Protein AF-A0A954TID7-F1 (afdb_monomer_lite)

pLDDT: mean 85.44, std 15.0, range [45.25, 97.62]

Foldseek 3Di:
DCVVCVPPPDDCCVVCVVVVVVVVVVVVVVCVVVVPDDDDDDPPDDPPDDPPVPVVVVVVVVD

Sequence (63 aa):
NLAHDLSESKDLAVTETAKLTELRRELDAWRKQVGAEMMHLNPDYDPSVKPDTKKKLKKRIEE

Radius of gyration: 19.26 Å; chains: 1; bounding box: 32×38×46 Å

Secondary structure (DSSP, 8-state):
-TTT-TT--S--TTT-HHHHHHHHHHHHHHHHHTTPPPPPP-TT--TT----HHHHHHHHH--

Structure (mmCIF, N/CA/C/O backbone):
data_AF-A0A954TID7-F1
#
_entry.id   AF-A0A954TID7-F1
#
loop_
_atom_site.group_PDB
_atom_site.id
_atom_site.type_symbol
_atom_site.label_atom_id
_atom_site.label_alt_id
_atom_site.label_comp_id
_atom_site.label_asym_id
_atom_site.label_entity_id
_atom_site.label_seq_id
_atom_site.pdbx_PDB_ins_code
_atom_site.Cartn_x
_atom_site.Cartn_y
_atom_site.Cartn_z
_atom_site.occupancy
_atom_site.B_iso_or_equiv
_atom_site.auth_seq_id
_atom_site.auth_comp_id
_atom_site.auth_asym_id
_atom_site.auth_atom_id
_atom_site.pdbx_PDB_model_num
ATOM 1 N N . ASN A 1 1 ? -7.093 8.530 5.856 1.00 82.12 1 ASN A N 1
ATOM 2 C CA . ASN A 1 1 ? -8.205 8.853 6.776 1.00 82.12 1 ASN A CA 1
ATOM 3 C C . ASN A 1 1 ? -9.308 9.536 5.976 1.00 82.12 1 ASN A C 1
ATOM 5 O O . ASN A 1 1 ? -9.331 10.754 5.902 1.00 82.12 1 ASN A O 1
ATOM 9 N N . LEU A 1 2 ? -10.190 8.766 5.334 1.00 89.94 2 LEU A N 1
ATOM 10 C CA . LEU A 1 2 ? -11.161 9.333 4.386 1.00 89.94 2 LEU A CA 1
ATOM 11 C C . LEU A 1 2 ? -12.289 10.114 5.069 1.00 89.94 2 LEU A C 1
ATOM 13 O O . LEU A 1 2 ? -12.842 11.022 4.471 1.00 89.94 2 LEU A O 1
ATOM 17 N N . ALA A 1 3 ? -12.603 9.812 6.332 1.00 93.38 3 ALA A N 1
ATOM 18 C CA . ALA A 1 3 ? -13.616 10.557 7.079 1.00 93.38 3 ALA A CA 1
ATOM 19 C C . ALA A 1 3 ? -13.223 12.031 7.295 1.00 93.38 3 ALA A C 1
ATOM 21 O O . ALA A 1 3 ? -14.095 12.891 7.385 1.00 93.38 3 ALA A O 1
ATOM 22 N N . HIS A 1 4 ? -11.919 12.315 7.373 1.00 91.44 4 HIS A N 1
ATOM 23 C CA . HIS A 1 4 ? -11.390 13.652 7.652 1.00 91.44 4 HIS A CA 1
ATOM 24 C C . HIS A 1 4 ?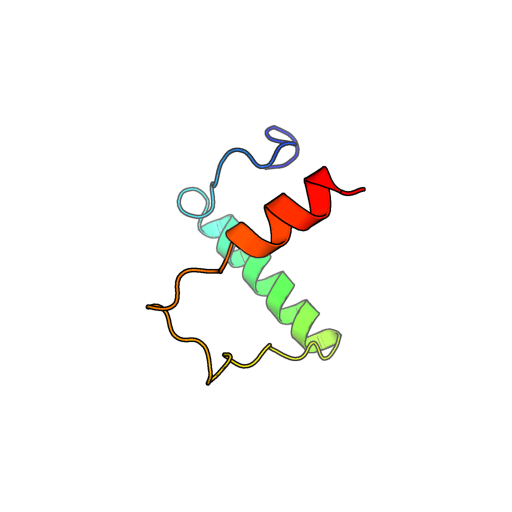 -10.610 14.271 6.481 1.00 91.44 4 HIS A C 1
ATOM 26 O O . HIS A 1 4 ? -10.467 15.488 6.431 1.00 91.44 4 HIS A O 1
ATOM 32 N N . ASP A 1 5 ? -10.118 13.461 5.543 1.00 93.69 5 ASP A N 1
ATOM 33 C CA . ASP A 1 5 ? -9.370 13.887 4.357 1.00 93.69 5 ASP A CA 1
ATOM 34 C C . ASP A 1 5 ? -9.853 13.099 3.135 1.00 93.69 5 ASP A C 1
ATOM 36 O O . ASP A 1 5 ? -9.237 12.126 2.698 1.00 93.69 5 ASP A O 1
ATOM 40 N N . LEU A 1 6 ? -11.004 13.516 2.602 1.00 94.50 6 LEU A N 1
ATOM 41 C CA . LEU A 1 6 ? -11.598 12.937 1.393 1.00 94.50 6 LEU A CA 1
ATOM 42 C C . LEU A 1 6 ? -10.757 13.187 0.134 1.00 94.50 6 LEU A C 1
ATOM 44 O O . LEU A 1 6 ? -10.892 12.458 -0.841 1.00 94.50 6 LEU A O 1
ATOM 48 N N . SER A 1 7 ? -9.916 14.224 0.140 1.00 96.00 7 SER A N 1
ATOM 49 C CA . SER A 1 7 ? -9.043 14.582 -0.983 1.00 96.00 7 SER A CA 1
ATOM 50 C C . SER A 1 7 ? -7.719 13.820 -1.011 1.00 96.00 7 SER A C 1
ATOM 52 O O . SER A 1 7 ? -6.930 14.058 -1.922 1.00 96.00 7 SER A O 1
ATOM 54 N N . GLU A 1 8 ? -7.454 12.962 -0.018 1.00 95.06 8 GLU A N 1
ATOM 55 C CA . GLU A 1 8 ? -6.172 12.256 0.145 1.00 95.06 8 GLU A CA 1
ATOM 56 C C . GLU A 1 8 ? -4.965 13.2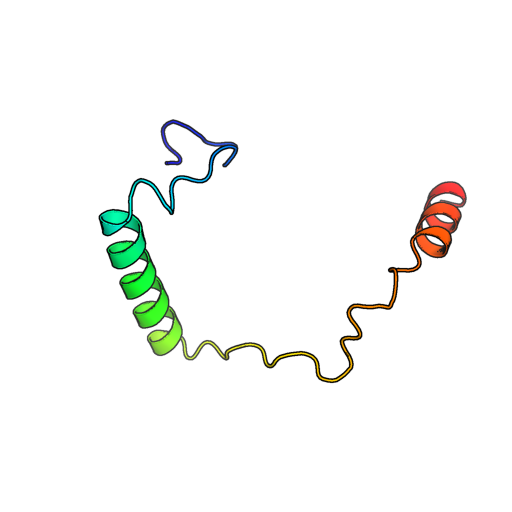12 0.096 1.00 95.06 8 GLU A C 1
ATOM 58 O O . GLU A 1 8 ? -3.903 12.911 -0.448 1.00 95.06 8 GLU A O 1
ATOM 63 N N . SER A 1 9 ? -5.140 14.411 0.651 1.00 94.56 9 SER A N 1
ATOM 64 C CA . SER A 1 9 ? -4.147 15.484 0.601 1.00 94.56 9 SER A CA 1
ATOM 65 C C . SER A 1 9 ? -2.938 15.217 1.496 1.00 94.56 9 SER A C 1
ATOM 67 O O . SER A 1 9 ? -1.865 15.787 1.273 1.00 94.56 9 SER A O 1
ATOM 69 N N . LYS A 1 10 ? -3.100 14.368 2.517 1.00 94.12 10 LYS A N 1
ATOM 70 C CA . LYS A 1 10 ? -2.076 14.110 3.524 1.00 94.12 10 LYS A CA 1
ATOM 71 C C . LYS A 1 10 ? -1.725 12.633 3.624 1.00 94.12 10 LYS A C 1
ATOM 73 O O . LYS A 1 10 ? -2.546 11.796 3.998 1.00 94.12 10 LYS A O 1
ATOM 78 N N . ASP A 1 11 ? -0.443 12.346 3.426 1.00 93.06 11 ASP A N 1
ATOM 79 C CA . ASP A 1 11 ? 0.123 11.041 3.743 1.00 93.06 11 ASP A CA 1
ATOM 80 C C . ASP A 1 11 ? 0.315 10.884 5.265 1.00 93.06 11 ASP A C 1
ATOM 82 O O . ASP A 1 11 ? 0.960 11.704 5.925 1.00 93.06 11 ASP A O 1
ATOM 86 N N . LEU A 1 12 ? -0.272 9.822 5.820 1.00 94.00 12 LEU A N 1
ATOM 87 C CA . LEU A 1 12 ? -0.180 9.430 7.230 1.00 94.00 12 LEU A CA 1
ATOM 88 C C . LEU A 1 12 ? 0.534 8.081 7.414 1.00 94.00 12 LEU A C 1
ATOM 90 O O . LEU A 1 12 ? 0.607 7.582 8.537 1.00 94.00 12 LEU A O 1
ATOM 94 N N . ALA A 1 13 ? 1.076 7.485 6.348 1.00 93.00 13 ALA A N 1
ATOM 95 C CA . ALA A 1 13 ? 1.710 6.167 6.375 1.00 93.00 13 ALA A CA 1
ATOM 96 C C . ALA A 1 13 ? 2.850 6.076 7.401 1.00 93.00 13 ALA A C 1
ATOM 98 O O . ALA A 1 13 ? 3.007 5.060 8.078 1.00 93.00 13 ALA A O 1
ATOM 99 N N . VAL A 1 14 ? 3.622 7.155 7.540 1.00 92.38 14 VAL A N 1
ATOM 100 C CA . VAL A 1 14 ? 4.754 7.238 8.475 1.00 92.38 14 VAL A CA 1
ATOM 101 C C . VAL A 1 14 ? 4.284 7.464 9.916 1.00 92.38 14 VAL A C 1
ATOM 103 O O . VAL A 1 14 ? 4.941 7.0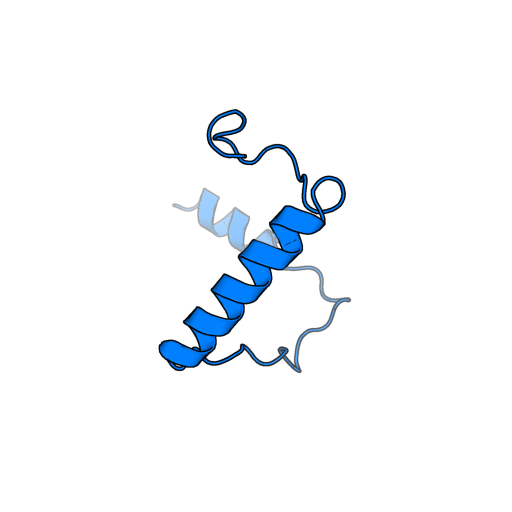23 10.854 1.00 92.38 14 VAL A O 1
ATOM 106 N N . THR A 1 15 ? 3.144 8.132 10.112 1.00 94.19 15 THR A N 1
ATOM 107 C CA . THR A 1 15 ? 2.612 8.453 11.445 1.00 94.19 15 THR A CA 1
ATOM 108 C C . THR A 1 15 ? 1.746 7.335 12.025 1.00 94.19 15 THR A C 1
ATOM 110 O O . THR A 1 15 ? 1.775 7.107 13.229 1.00 94.19 15 THR A O 1
ATOM 113 N N . GLU A 1 16 ? 0.998 6.611 11.189 1.00 94.38 16 GLU A N 1
ATOM 114 C CA . GLU A 1 16 ? 0.069 5.547 11.596 1.00 94.38 16 GLU A CA 1
ATOM 115 C C . GLU A 1 16 ? 0.584 4.154 11.186 1.00 94.38 16 GLU A C 1
ATOM 117 O O . GLU A 1 16 ? -0.084 3.381 10.496 1.00 94.38 16 GLU A O 1
ATOM 122 N N . THR A 1 17 ? 1.794 3.802 11.627 1.00 94.81 17 THR A N 1
ATOM 123 C CA . THR A 1 17 ? 2.498 2.569 11.216 1.00 94.81 17 THR A CA 1
ATOM 124 C C . THR A 1 17 ? 1.752 1.272 11.555 1.00 94.81 17 THR A C 1
ATOM 126 O O . THR A 1 17 ? 1.824 0.294 10.804 1.00 94.81 17 THR A O 1
ATOM 129 N N . ALA A 1 18 ? 0.992 1.251 12.653 1.00 95.75 18 ALA A N 1
ATOM 130 C CA . ALA A 1 18 ? 0.160 0.106 13.023 1.00 95.75 18 ALA A CA 1
ATOM 131 C C . ALA A 1 18 ? -0.973 -0.120 12.005 1.00 95.75 18 ALA A C 1
ATOM 133 O O . ALA A 1 18 ? -1.148 -1.238 11.515 1.00 95.75 18 ALA A O 1
ATOM 134 N N . LYS A 1 19 ? -1.683 0.953 11.626 1.00 94.25 19 LYS A N 1
ATOM 135 C CA . LYS A 1 19 ? -2.767 0.908 10.634 1.00 94.25 19 LYS A CA 1
ATOM 136 C C . LYS A 1 19 ? -2.234 0.553 9.247 1.00 94.25 19 LYS A C 1
ATOM 138 O O . LYS A 1 19 ? -2.835 -0.257 8.547 1.00 94.25 19 LYS A O 1
ATOM 143 N N . LEU A 1 20 ? -1.071 1.098 8.882 1.00 96.12 20 LEU A N 1
ATOM 144 C CA . LEU A 1 20 ? -0.353 0.732 7.660 1.00 96.12 20 LEU A CA 1
ATOM 145 C C . LEU A 1 20 ? -0.104 -0.781 7.598 1.00 96.12 20 LEU A C 1
ATOM 147 O O . LEU A 1 20 ? -0.416 -1.416 6.595 1.00 96.12 20 LEU A O 1
ATOM 151 N N . THR A 1 21 ? 0.448 -1.355 8.668 1.00 96.81 21 THR A N 1
ATOM 152 C CA . THR A 1 21 ? 0.806 -2.780 8.722 1.00 96.81 21 THR A CA 1
ATOM 153 C C . THR A 1 21 ? -0.428 -3.677 8.617 1.00 96.81 21 THR A C 1
ATOM 155 O O . THR A 1 21 ? -0.415 -4.659 7.874 1.00 96.81 21 THR A O 1
ATOM 158 N N . GLU A 1 22 ? -1.506 -3.323 9.319 1.00 97.56 22 GLU A N 1
ATOM 159 C CA . GLU A 1 22 ? -2.795 -4.018 9.257 1.00 97.56 22 GLU A CA 1
ATOM 160 C C . GLU A 1 22 ? -3.355 -4.039 7.825 1.00 97.56 22 GLU A C 1
ATOM 162 O O . GLU A 1 22 ? -3.566 -5.114 7.259 1.00 97.56 22 GLU A O 1
ATOM 167 N N . LEU A 1 23 ? -3.507 -2.863 7.208 1.00 96.94 23 LEU A N 1
ATOM 168 C CA . LEU A 1 23 ? -4.068 -2.725 5.860 1.00 96.94 23 LEU A CA 1
ATOM 169 C C . LEU A 1 23 ? -3.180 -3.376 4.796 1.00 96.94 23 LEU A C 1
ATOM 171 O O . LEU A 1 23 ? -3.676 -3.973 3.840 1.00 96.94 23 LEU A O 1
ATOM 175 N N . ARG A 1 24 ? -1.853 -3.302 4.960 1.00 96.25 24 ARG A N 1
ATOM 176 C CA . ARG A 1 24 ? -0.906 -3.944 4.044 1.00 96.25 24 ARG A CA 1
ATOM 177 C C . ARG A 1 24 ? -1.060 -5.461 4.063 1.00 96.25 24 ARG A C 1
ATOM 179 O O . ARG A 1 24 ? -1.095 -6.077 3.002 1.00 96.25 24 ARG A O 1
ATOM 186 N N . ARG A 1 25 ? -1.212 -6.049 5.253 1.00 97.56 25 ARG A N 1
ATOM 187 C CA . ARG A 1 25 ? -1.446 -7.489 5.415 1.00 97.56 25 ARG A CA 1
ATOM 188 C C . ARG A 1 25 ? -2.742 -7.927 4.732 1.00 97.56 25 ARG A C 1
ATOM 190 O O . ARG A 1 25 ? -2.747 -8.955 4.059 1.00 97.56 25 ARG A O 1
ATOM 197 N N . GLU A 1 26 ? -3.822 -7.168 4.900 1.00 97.56 26 GLU A N 1
ATOM 198 C CA . GLU A 1 26 ? -5.111 -7.460 4.258 1.00 97.56 26 GLU A CA 1
ATOM 199 C C . GLU A 1 26 ? -5.022 -7.382 2.731 1.00 97.56 26 GLU A C 1
ATOM 201 O O . GLU A 1 26 ? -5.474 -8.298 2.041 1.00 97.56 26 GLU A O 1
ATOM 206 N N . LEU A 1 27 ? -4.363 -6.346 2.203 1.00 9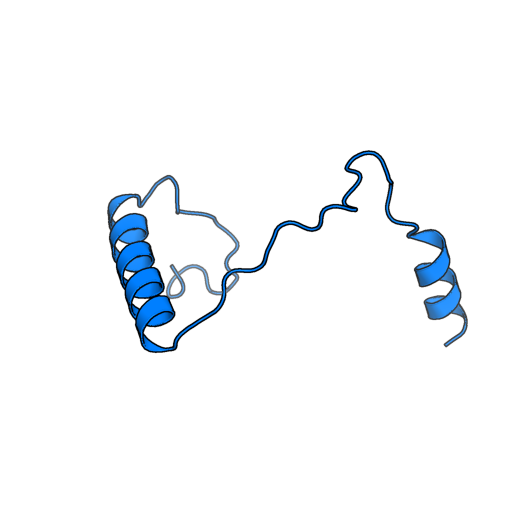6.81 27 LEU A N 1
ATOM 207 C CA . LEU A 1 27 ? -4.127 -6.195 0.768 1.00 96.81 27 LEU A CA 1
ATOM 208 C C . LEU A 1 27 ? -3.338 -7.378 0.195 1.00 96.81 27 LEU A C 1
ATOM 210 O O . LEU A 1 27 ? -3.702 -7.912 -0.853 1.00 96.81 27 LEU A O 1
ATOM 214 N N . ASP A 1 28 ? -2.270 -7.801 0.871 1.00 95.94 28 ASP A N 1
ATOM 215 C CA . ASP A 1 28 ? -1.437 -8.916 0.416 1.00 95.94 28 ASP A CA 1
ATOM 216 C C . ASP A 1 28 ? -2.193 -10.252 0.462 1.00 95.94 28 ASP A C 1
ATOM 218 O O . ASP A 1 28 ? -2.047 -11.077 -0.443 1.00 95.94 28 ASP A O 1
ATOM 222 N N . ALA A 1 29 ? -3.032 -10.467 1.480 1.00 97.31 29 ALA A N 1
ATOM 223 C CA . ALA A 1 29 ? -3.898 -11.641 1.559 1.00 97.31 29 ALA A CA 1
ATOM 224 C C . ALA A 1 29 ? -4.918 -11.664 0.411 1.00 97.31 29 ALA A C 1
ATOM 226 O O . ALA A 1 29 ? -5.058 -12.679 -0.273 1.00 97.31 29 ALA A O 1
ATOM 227 N N . TRP A 1 30 ? -5.574 -10.532 0.147 1.00 97.62 30 TRP A N 1
ATOM 228 C CA . TRP A 1 30 ? -6.538 -10.415 -0.942 1.00 97.62 30 TRP A CA 1
ATOM 229 C C . TRP A 1 30 ? -5.887 -10.614 -2.317 1.00 97.62 30 TRP A C 1
ATOM 231 O O . TRP A 1 30 ? -6.406 -11.370 -3.135 1.00 97.62 30 TRP A O 1
ATOM 241 N N . ARG A 1 31 ? -4.706 -10.025 -2.556 1.00 96.62 31 ARG A N 1
ATOM 242 C CA . ARG A 1 31 ? -3.936 -10.223 -3.798 1.00 96.62 31 ARG A CA 1
ATOM 243 C C . ARG A 1 31 ? -3.635 -11.695 -4.061 1.00 9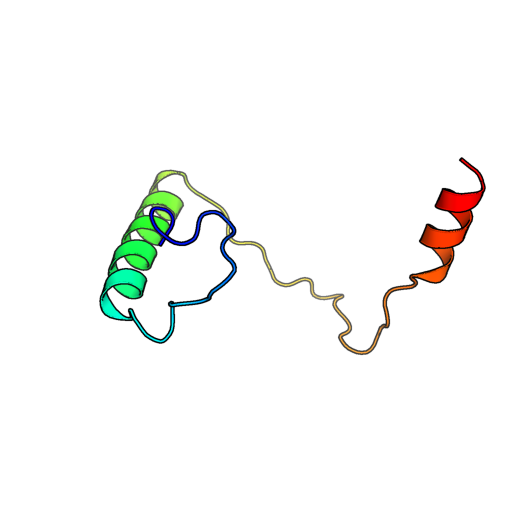6.62 31 ARG A C 1
ATOM 245 O O . ARG A 1 31 ? -3.819 -12.158 -5.184 1.00 96.62 31 ARG A O 1
ATOM 252 N N . LYS A 1 32 ? -3.222 -12.438 -3.028 1.00 95.31 32 LYS A N 1
ATOM 253 C CA . LYS A 1 32 ? -2.997 -13.889 -3.124 1.00 95.31 32 LYS A CA 1
ATOM 254 C C . LYS A 1 32 ? -4.289 -14.643 -3.433 1.00 95.31 32 LYS A C 1
ATOM 256 O O . LYS A 1 32 ? -4.264 -15.554 -4.251 1.00 95.31 32 LYS A O 1
ATOM 261 N N . GLN A 1 33 ? -5.405 -14.251 -2.815 1.00 96.88 33 GLN A N 1
ATOM 262 C CA . GLN A 1 33 ? -6.708 -14.891 -3.019 1.00 96.88 33 GLN A CA 1
ATOM 263 C C . GLN A 1 33 ? -7.206 -14.758 -4.461 1.00 96.88 33 GLN A C 1
ATOM 265 O O . GLN A 1 33 ? -7.710 -15.725 -5.023 1.00 96.88 33 GLN A O 1
ATOM 270 N N . VAL A 1 34 ? -7.082 -13.573 -5.060 1.00 96.81 34 VAL A N 1
ATOM 271 C CA . VAL A 1 34 ? -7.558 -13.327 -6.432 1.00 96.81 34 VAL A CA 1
ATOM 272 C C . VAL A 1 34 ? -6.536 -13.719 -7.502 1.00 96.81 34 VAL A C 1
ATOM 274 O O . VAL A 1 34 ? -6.815 -13.564 -8.687 1.00 96.81 34 VAL A O 1
ATOM 277 N N . GLY A 1 35 ? -5.355 -14.208 -7.103 1.00 93.88 35 GLY A N 1
ATOM 278 C CA . GLY A 1 35 ? -4.272 -14.537 -8.030 1.00 93.88 35 GLY A CA 1
ATOM 279 C C . GLY A 1 35 ? -3.728 -13.310 -8.764 1.00 93.88 35 GLY A C 1
ATOM 280 O O . GLY A 1 35 ? -3.391 -13.403 -9.940 1.00 93.88 35 GLY A O 1
ATOM 281 N N . ALA A 1 36 ? -3.679 -12.153 -8.097 1.00 93.19 36 ALA A N 1
ATOM 282 C CA . ALA A 1 36 ? -3.181 -10.924 -8.704 1.00 93.19 36 ALA A CA 1
ATOM 283 C C . ALA A 1 36 ? -1.690 -11.058 -9.049 1.00 93.19 36 ALA A C 1
ATOM 285 O O . ALA A 1 36 ? -0.855 -11.266 -8.165 1.00 93.19 36 ALA A O 1
ATOM 286 N N . GLU A 1 37 ? -1.358 -10.898 -10.328 1.00 91.56 37 GLU A N 1
ATOM 287 C CA . GLU A 1 37 ? 0.025 -10.893 -10.797 1.00 91.56 37 GLU A CA 1
ATOM 288 C C . GLU A 1 37 ? 0.721 -9.575 -10.428 1.00 91.56 37 GLU A C 1
ATOM 290 O O . GLU A 1 37 ? 0.148 -8.485 -10.522 1.00 91.56 37 GLU A O 1
ATOM 295 N N . MET A 1 38 ? 1.975 -9.671 -9.987 1.00 89.56 38 MET A N 1
ATOM 296 C CA . MET A 1 38 ? 2.805 -8.501 -9.718 1.00 89.56 38 MET A CA 1
ATOM 297 C C . MET A 1 38 ? 3.421 -8.001 -11.020 1.00 89.56 38 MET A C 1
ATOM 299 O O . MET A 1 38 ? 3.977 -8.775 -11.792 1.00 89.56 38 MET A O 1
ATOM 303 N N . MET A 1 39 ? 3.367 -6.689 -11.244 1.00 89.69 39 MET A N 1
ATOM 304 C CA . MET A 1 39 ? 4.009 -6.094 -12.413 1.00 89.69 39 MET A CA 1
ATOM 305 C C . MET A 1 39 ? 5.529 -6.247 -12.315 1.00 89.69 39 MET A C 1
ATOM 307 O O . MET A 1 39 ? 6.136 -5.867 -11.310 1.00 89.69 39 MET A O 1
ATOM 311 N N . HIS A 1 40 ? 6.141 -6.771 -13.372 1.00 89.38 40 HIS A N 1
ATOM 312 C CA . HIS A 1 40 ? 7.589 -6.787 -13.513 1.00 89.38 40 HIS A CA 1
ATOM 313 C C . HIS A 1 40 ? 8.110 -5.367 -13.762 1.00 89.38 40 HIS A C 1
ATOM 315 O O . HIS A 1 40 ? 7.441 -4.535 -14.381 1.00 89.38 40 HIS A O 1
ATOM 321 N N . LEU A 1 41 ? 9.317 -5.089 -13.271 1.00 89.38 41 LEU A N 1
ATOM 322 C CA . LEU A 1 41 ? 10.020 -3.851 -13.594 1.00 89.38 41 LEU A CA 1
ATOM 323 C C . LEU A 1 41 ? 10.230 -3.778 -15.109 1.00 89.38 41 LEU A C 1
ATOM 325 O O . LEU A 1 41 ? 10.605 -4.773 -15.724 1.00 89.38 41 LEU A O 1
ATOM 329 N N . ASN A 1 42 ? 10.004 -2.604 -15.699 1.00 91.12 42 ASN A N 1
ATOM 330 C CA . ASN A 1 42 ? 10.292 -2.393 -17.112 1.00 91.12 42 ASN A CA 1
ATOM 331 C C . ASN A 1 42 ? 11.821 -2.374 -17.327 1.00 91.12 42 ASN A C 1
ATOM 333 O O . ASN A 1 42 ? 12.461 -1.443 -16.830 1.00 91.12 42 ASN A O 1
ATOM 337 N N . PRO A 1 43 ? 12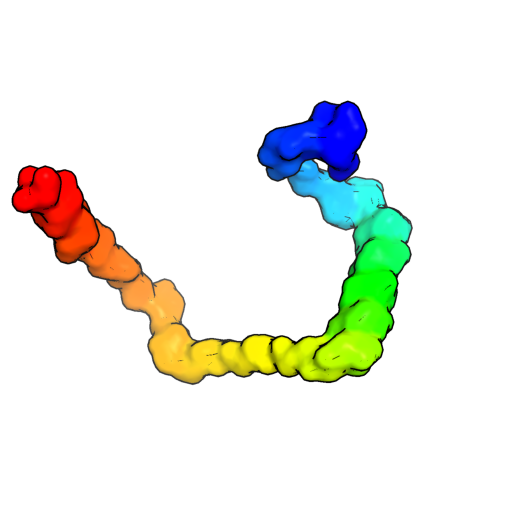.411 -3.347 -18.049 1.00 89.62 43 PRO A N 1
ATOM 338 C CA . PRO A 1 43 ? 13.857 -3.399 -18.272 1.00 89.62 43 PRO A CA 1
ATOM 339 C C . PRO A 1 43 ? 14.370 -2.237 -19.131 1.00 89.62 43 PRO A C 1
ATOM 341 O O . PRO A 1 43 ? 15.518 -1.832 -18.978 1.00 89.62 43 PRO A O 1
ATOM 344 N N . ASP A 1 44 ? 13.516 -1.663 -19.977 1.00 90.31 44 ASP A N 1
ATOM 345 C CA . ASP A 1 44 ? 13.869 -0.553 -20.865 1.00 90.31 44 ASP A CA 1
ATOM 346 C C . ASP A 1 44 ? 13.714 0.818 -20.183 1.00 90.31 44 ASP A C 1
ATOM 348 O O . ASP A 1 44 ? 13.823 1.863 -20.830 1.00 90.31 44 ASP A O 1
ATOM 352 N N . TYR A 1 45 ? 13.396 0.851 -18.883 1.00 87.56 45 TYR A N 1
ATOM 353 C CA . TYR A 1 45 ? 13.266 2.106 -18.152 1.00 87.56 45 TYR A CA 1
ATOM 354 C C . TYR A 1 45 ? 14.636 2.760 -17.956 1.00 87.56 45 TYR A C 1
ATOM 356 O O . TYR A 1 45 ? 15.412 2.368 -17.085 1.00 87.56 45 TYR A O 1
ATOM 364 N N . ASP A 1 46 ? 14.903 3.804 -18.737 1.00 87.75 46 ASP A N 1
ATOM 365 C CA . ASP A 1 46 ? 16.049 4.682 -18.533 1.00 87.75 46 ASP A CA 1
ATOM 366 C C . ASP A 1 46 ? 15.635 5.908 -17.691 1.00 87.75 46 ASP A C 1
ATOM 368 O O . ASP A 1 46 ? 14.896 6.772 -18.180 1.00 87.75 46 ASP A O 1
ATOM 372 N N . PRO A 1 47 ? 16.118 6.036 -16.437 1.00 85.06 47 PRO A N 1
ATOM 373 C CA . PRO A 1 47 ? 15.811 7.177 -15.571 1.00 85.06 47 PRO A CA 1
ATOM 374 C C . PRO A 1 47 ? 16.357 8.517 -16.097 1.00 85.06 47 PRO A C 1
ATOM 376 O O . PRO A 1 47 ? 15.962 9.573 -15.602 1.00 85.06 47 PRO A O 1
ATOM 379 N N . SER A 1 48 ? 17.258 8.498 -17.082 1.00 85.56 48 SER A N 1
ATOM 380 C CA . SER A 1 48 ? 17.869 9.689 -17.683 1.00 85.56 48 SER A CA 1
ATOM 381 C C . SER A 1 48 ? 17.037 10.266 -18.833 1.00 85.56 48 SER A C 1
ATOM 383 O O . SER A 1 48 ? 17.233 11.423 -19.224 1.00 85.56 48 SER A O 1
ATOM 385 N N . VAL A 1 49 ? 16.094 9.489 -19.377 1.00 81.94 49 VAL A N 1
ATOM 386 C CA . VAL A 1 49 ? 15.227 9.923 -20.476 1.00 81.94 49 VAL A CA 1
ATOM 387 C C . VAL A 1 49 ? 14.143 10.847 -19.929 1.00 81.94 49 VAL A C 1
ATOM 389 O O . VAL A 1 49 ? 13.241 10.440 -19.199 1.00 81.94 49 VAL A O 1
ATOM 392 N N . LYS A 1 50 ? 14.197 12.127 -20.313 1.00 75.62 50 LYS A N 1
ATOM 393 C CA . LYS A 1 50 ? 13.115 13.072 -20.019 1.00 75.62 50 LYS A CA 1
ATOM 394 C C . LYS A 1 50 ? 11.918 12.743 -20.918 1.00 75.62 50 LYS A C 1
ATOM 396 O O . LYS A 1 50 ? 12.097 12.695 -22.136 1.00 75.62 50 LYS A O 1
ATOM 401 N N . PRO A 1 51 ? 10.705 12.550 -20.370 1.00 67.88 51 PRO A N 1
ATOM 402 C CA . PRO A 1 51 ? 9.529 12.291 -21.187 1.00 67.88 51 PRO A CA 1
ATOM 403 C C . PRO A 1 51 ? 9.299 13.457 -22.153 1.00 67.88 51 PRO A C 1
ATOM 405 O O . PRO A 1 51 ? 9.356 14.627 -21.770 1.00 67.88 51 PRO A O 1
ATOM 408 N N . ASP A 1 52 ? 9.043 13.128 -23.416 1.00 67.56 52 ASP A N 1
ATOM 409 C CA . ASP A 1 52 ? 8.939 14.087 -24.515 1.00 67.56 52 ASP A CA 1
ATOM 410 C C . ASP A 1 52 ? 7.583 14.825 -24.461 1.00 67.56 52 ASP A C 1
ATOM 412 O O . ASP A 1 52 ? 6.633 14.556 -25.200 1.00 67.56 52 ASP A O 1
ATOM 416 N N . THR A 1 53 ? 7.446 15.753 -23.512 1.00 63.03 53 THR A N 1
ATOM 417 C CA . THR A 1 53 ? 6.208 16.512 -23.249 1.00 63.03 53 THR A CA 1
ATOM 418 C C . THR A 1 53 ? 5.797 17.419 -24.416 1.00 63.03 53 THR A C 1
ATOM 420 O O . THR A 1 53 ? 4.639 17.832 -24.510 1.00 63.03 53 THR A O 1
ATOM 423 N N . LYS A 1 54 ? 6.713 17.685 -25.358 1.00 58.47 54 LYS A N 1
ATOM 424 C CA . LYS A 1 54 ? 6.507 18.595 -26.494 1.00 58.47 54 LYS A CA 1
ATOM 425 C C . LYS A 1 54 ? 5.551 18.045 -27.557 1.00 58.47 54 LYS A C 1
ATOM 427 O O . LYS A 1 54 ? 4.817 18.825 -28.161 1.00 58.47 54 LYS A O 1
ATOM 432 N N . LYS A 1 55 ? 5.506 16.723 -27.772 1.00 57.59 55 LYS A N 1
ATOM 433 C CA . LYS A 1 55 ? 4.592 16.108 -28.759 1.00 57.59 55 LYS A CA 1
ATOM 434 C C . LYS A 1 55 ? 3.124 16.151 -28.311 1.00 57.59 55 LYS A C 1
ATOM 436 O O . LYS A 1 55 ? 2.245 16.358 -29.142 1.00 57.59 55 LYS A O 1
ATOM 441 N N . LYS A 1 56 ? 2.852 16.013 -27.005 1.00 54.22 56 LYS A N 1
ATOM 442 C CA . LYS A 1 56 ? 1.484 16.044 -26.446 1.00 54.22 56 LYS A CA 1
ATOM 443 C C . LYS A 1 56 ? 0.849 17.439 -26.461 1.00 54.22 56 LYS A C 1
ATOM 445 O O . LYS A 1 56 ? -0.356 17.535 -26.667 1.00 54.22 56 LYS A O 1
ATOM 450 N N . LEU A 1 57 ? 1.632 18.503 -26.254 1.00 56.84 57 LEU A N 1
ATOM 451 C CA . LEU A 1 57 ? 1.105 19.875 -26.243 1.00 56.84 57 LEU A CA 1
ATOM 452 C C . LEU A 1 57 ? 0.660 20.336 -27.638 1.00 56.84 57 LEU A C 1
ATOM 454 O O . LEU A 1 57 ? -0.388 20.956 -27.748 1.00 56.84 57 LEU A O 1
ATOM 458 N N . LYS A 1 58 ? 1.399 19.980 -28.700 1.00 55.31 58 LYS A N 1
ATOM 459 C CA . LYS A 1 58 ? 1.004 20.302 -30.084 1.00 55.31 58 LYS A CA 1
ATOM 460 C C . LYS A 1 58 ? -0.313 19.633 -30.484 1.00 55.31 58 LYS A C 1
ATOM 462 O O . LYS A 1 58 ? -1.198 20.313 -30.977 1.00 55.31 58 LYS A O 1
ATOM 467 N N . LYS A 1 59 ? -0.484 18.345 -30.155 1.00 54.84 59 LYS A N 1
ATOM 468 C CA . LYS A 1 59 ? -1.730 17.614 -30.437 1.00 54.84 59 LYS A CA 1
ATOM 469 C C . LYS A 1 59 ? -2.955 18.220 -29.732 1.00 54.84 59 LYS A C 1
ATOM 471 O O . LYS A 1 59 ? -4.028 18.235 -30.304 1.00 54.84 59 LYS A O 1
ATOM 476 N N . ARG A 1 60 ? -2.790 18.746 -28.513 1.00 56.25 60 ARG A N 1
ATOM 477 C CA . ARG A 1 60 ? -3.868 19.400 -27.744 1.00 56.25 60 ARG A CA 1
ATOM 478 C C . ARG A 1 60 ? -4.247 20.804 -28.225 1.00 56.25 60 ARG A C 1
ATOM 480 O O . ARG A 1 60 ? -5.241 21.330 -27.748 1.00 56.25 60 ARG A O 1
ATOM 487 N N . ILE A 1 61 ? -3.418 21.435 -29.052 1.00 58.09 61 ILE A N 1
ATOM 488 C CA . ILE A 1 61 ? -3.679 22.771 -29.611 1.00 58.09 61 ILE A CA 1
ATOM 489 C C . ILE A 1 61 ? -4.332 22.653 -31.003 1.00 58.09 61 ILE A C 1
ATOM 491 O O . ILE A 1 61 ? -4.947 23.607 -31.466 1.00 58.09 61 ILE A O 1
ATOM 495 N N . GLU A 1 62 ? -4.214 21.492 -31.655 1.00 53.53 62 GLU A N 1
ATOM 496 C CA . GLU A 1 62 ? -4.791 21.193 -32.977 1.00 53.53 62 GLU A CA 1
ATOM 497 C C . GLU A 1 62 ? -6.149 20.447 -32.932 1.00 53.53 62 GLU A C 1
ATOM 499 O O . GLU A 1 62 ? -6.744 20.254 -33.990 1.00 53.53 62 GLU A O 1
ATOM 504 N N . GLU A 1 63 ? -6.649 20.050 -31.751 1.00 45.25 63 GLU A N 1
ATOM 505 C CA . GLU A 1 63 ? -8.006 19.496 -31.509 1.00 45.25 63 GLU A CA 1
ATOM 506 C C . GLU A 1 63 ? -8.918 20.548 -30.858 1.00 45.25 63 GLU A C 1
ATOM 508 O O . GLU A 1 63 ? -10.109 20.608 -31.242 1.00 45.25 63 GLU A O 1
#